Protein AF-A0ABD1M3K2-F1 (afdb_monomer)

Sequence (86 aa):
MLNAYPFFAYAANADKISLDYALFRDNHGVVDSGNDLKYSSLFDAQIDAIFTAMSAVQYNNVLVTVSKTRWPLPETLTRSDQSSRM

pLDDT: mean 89.15, std 15.05, range [43.84, 98.19]

Secondary structure (DSSP, 8-state):
-EE--HHHHHHH-TTTS-HHHHTT-S---EE-TTT-PEES-HHHHHHHHHHHHHHHTT-TTPPP-EEE---PPP-----SSSS---

Mean predicted aligned error: 7.29 Å

Radius of gyration: 18.34 Å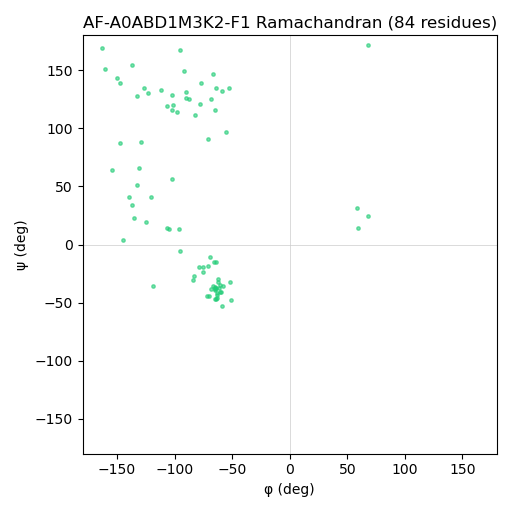; Cα contacts (8 Å, |Δi|>4): 82; chains: 1; bounding box: 64×23×33 Å

Structure (mmCIF, N/CA/C/O backbone):
data_AF-A0ABD1M3K2-F1
#
_entry.id   AF-A0ABD1M3K2-F1
#
loop_
_atom_site.group_PDB
_atom_site.id
_atom_site.type_symbol
_atom_site.label_atom_id
_atom_site.label_alt_id
_atom_site.label_comp_id
_atom_site.label_asym_id
_atom_site.label_entity_id
_atom_site.label_seq_id
_atom_site.pdbx_PDB_ins_code
_atom_site.Cartn_x
_atom_site.Cartn_y
_atom_site.Cartn_z
_atom_site.occupancy
_atom_site.B_iso_or_equiv
_atom_site.auth_seq_id
_atom_site.auth_comp_id
_atom_site.auth_asym_id
_atom_site.auth_atom_id
_atom_site.pdbx_PDB_model_num
ATOM 1 N N . MET A 1 1 ? 3.573 -3.783 14.944 1.00 85.44 1 MET A N 1
ATOM 2 C CA . MET A 1 1 ? 4.607 -3.509 13.916 1.00 85.44 1 MET A CA 1
ATOM 3 C C . MET A 1 1 ? 4.411 -4.482 12.766 1.00 85.44 1 MET A C 1
ATOM 5 O O . MET A 1 1 ? 4.011 -5.609 13.034 1.00 85.44 1 MET A O 1
ATOM 9 N N . LEU A 1 2 ? 4.670 -4.070 11.526 1.00 93.06 2 LEU A N 1
ATOM 10 C CA . LEU A 1 2 ? 4.501 -4.908 10.336 1.00 93.06 2 LEU A CA 1
ATOM 11 C C . LEU A 1 2 ? 5.671 -4.765 9.362 1.00 93.06 2 LEU A C 1
ATOM 13 O O . LEU A 1 2 ? 6.318 -3.722 9.291 1.00 93.06 2 LEU A O 1
ATOM 17 N N . ASN A 1 3 ? 5.905 -5.796 8.561 1.00 94.88 3 ASN A N 1
ATOM 18 C CA . ASN A 1 3 ? 6.828 -5.708 7.440 1.00 94.88 3 ASN A CA 1
ATOM 19 C C . ASN A 1 3 ? 6.010 -5.562 6.154 1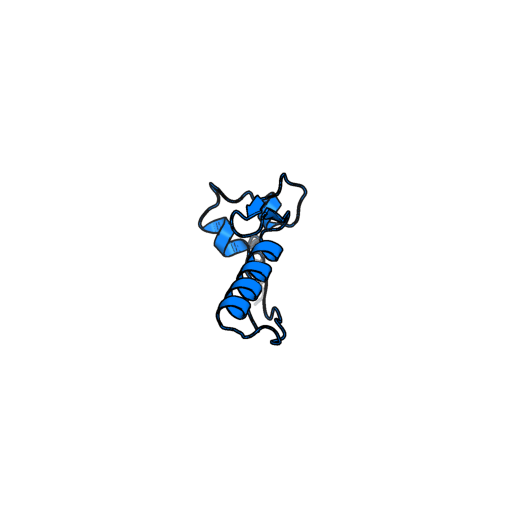.00 94.88 3 ASN A C 1
ATOM 21 O O . ASN A 1 3 ? 5.260 -6.472 5.812 1.00 94.88 3 ASN A O 1
ATOM 25 N N . ALA A 1 4 ? 6.144 -4.431 5.466 1.00 94.88 4 ALA A N 1
ATOM 26 C CA . ALA A 1 4 ? 5.440 -4.150 4.220 1.00 94.88 4 ALA A CA 1
ATOM 27 C C . ALA A 1 4 ? 6.427 -4.237 3.060 1.00 94.88 4 ALA A C 1
ATOM 29 O O . ALA A 1 4 ? 7.402 -3.490 3.006 1.00 94.88 4 ALA A O 1
ATOM 30 N N . TYR A 1 5 ? 6.174 -5.153 2.130 1.00 96.00 5 TYR A N 1
ATOM 31 C CA . TYR A 1 5 ? 7.030 -5.387 0.972 1.00 96.00 5 TYR A CA 1
ATOM 32 C C . TYR A 1 5 ? 6.188 -5.375 -0.310 1.00 96.00 5 TYR A C 1
ATOM 34 O O . TYR A 1 5 ? 5.766 -6.442 -0.767 1.00 96.00 5 TYR A O 1
ATOM 42 N N . PRO A 1 6 ? 5.991 -4.198 -0.934 1.00 96.81 6 PRO A N 1
ATOM 43 C CA . PRO A 1 6 ? 5.342 -4.089 -2.243 1.00 96.81 6 PRO A CA 1
ATOM 44 C C . PRO A 1 6 ? 5.973 -5.014 -3.293 1.00 96.81 6 PRO A C 1
ATOM 46 O O . PRO A 1 6 ? 5.273 -5.575 -4.132 1.00 96.81 6 PRO A O 1
ATOM 49 N N . PHE A 1 7 ? 7.286 -5.256 -3.180 1.00 96.38 7 PHE A N 1
ATOM 50 C CA . PHE A 1 7 ? 8.032 -6.180 -4.032 1.00 96.38 7 PHE A CA 1
ATOM 51 C C . PHE A 1 7 ? 7.399 -7.572 -4.132 1.00 96.38 7 PHE A C 1
ATOM 53 O O . PHE A 1 7 ? 7.265 -8.079 -5.238 1.00 96.38 7 PHE A O 1
ATOM 60 N N . PHE A 1 8 ? 7.001 -8.200 -3.018 1.00 96.75 8 PHE A N 1
ATOM 61 C CA . PHE A 1 8 ? 6.468 -9.568 -3.074 1.00 96.75 8 PHE A CA 1
ATOM 62 C C . PHE A 1 8 ? 5.110 -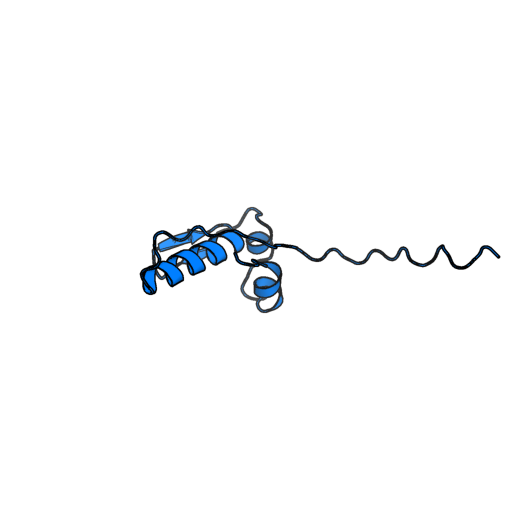9.625 -3.776 1.00 96.75 8 PHE A C 1
ATOM 64 O O . PHE A 1 8 ? 4.865 -10.547 -4.550 1.00 96.75 8 PHE A O 1
ATOM 71 N N . ALA A 1 9 ? 4.254 -8.625 -3.548 1.00 96.50 9 ALA A N 1
ATOM 72 C CA . ALA A 1 9 ? 2.971 -8.523 -4.235 1.00 96.50 9 ALA A CA 1
ATOM 73 C C . ALA A 1 9 ? 3.169 -8.324 -5.745 1.00 96.50 9 ALA A C 1
ATOM 75 O O . ALA A 1 9 ? 2.570 -9.058 -6.532 1.00 96.50 9 ALA A O 1
ATOM 76 N N . TYR A 1 10 ? 4.061 -7.403 -6.129 1.00 97.25 10 TYR A N 1
ATOM 77 C CA . TYR A 1 10 ? 4.445 -7.173 -7.522 1.00 97.25 10 TYR A CA 1
ATOM 78 C C . TYR A 1 10 ? 5.036 -8.430 -8.171 1.00 97.25 10 TYR A C 1
ATOM 80 O O . TYR A 1 10 ? 4.547 -8.867 -9.203 1.00 97.25 10 TYR A O 1
ATOM 88 N N . ALA A 1 11 ? 6.044 -9.056 -7.560 1.00 96.50 11 ALA A N 1
ATOM 89 C CA . ALA A 1 11 ? 6.739 -10.206 -8.138 1.00 96.50 11 ALA A CA 1
ATOM 90 C C . ALA A 1 11 ? 5.805 -11.401 -8.385 1.00 96.50 11 ALA A C 1
ATOM 92 O O . ALA A 1 11 ? 5.976 -12.117 -9.368 1.00 96.50 11 ALA A O 1
ATOM 93 N N . ALA A 1 12 ? 4.808 -11.603 -7.519 1.00 97.62 12 ALA A N 1
ATOM 94 C CA . ALA A 1 12 ? 3.822 -12.668 -7.671 1.00 97.62 12 ALA A CA 1
ATOM 95 C C . ALA A 1 12 ? 2.718 -12.355 -8.701 1.00 97.62 12 ALA A C 1
ATOM 97 O O . ALA A 1 12 ? 2.045 -13.278 -9.149 1.00 97.62 12 ALA A O 1
ATOM 98 N N . ASN A 1 13 ? 2.509 -11.081 -9.057 1.00 97.19 13 ASN A N 1
ATOM 99 C CA . ASN A 1 13 ? 1.398 -10.627 -9.906 1.00 97.19 13 ASN A CA 1
ATOM 100 C C . ASN A 1 13 ? 1.853 -9.549 -10.902 1.00 97.19 13 ASN A C 1
ATOM 102 O O . ASN A 1 13 ? 1.159 -8.551 -11.104 1.00 97.19 13 ASN A O 1
ATOM 106 N N . ALA A 1 14 ? 3.039 -9.708 -11.491 1.00 96.25 14 ALA A N 1
ATOM 107 C CA . ALA A 1 14 ? 3.644 -8.691 -12.357 1.00 96.25 14 ALA A CA 1
ATOM 108 C C . ALA A 1 14 ? 2.850 -8.460 -13.659 1.00 96.25 14 ALA A C 1
ATOM 110 O O . ALA A 1 14 ? 3.047 -7.457 -14.338 1.00 96.25 14 ALA A O 1
ATOM 111 N N . ASP A 1 15 ? 1.936 -9.373 -13.996 1.00 96.81 15 ASP A N 1
ATOM 112 C CA . ASP A 1 15 ? 0.961 -9.256 -15.081 1.00 96.81 15 ASP A CA 1
ATOM 113 C C . ASP A 1 15 ? -0.208 -8.308 -14.751 1.00 96.81 15 ASP A C 1
ATOM 115 O O . ASP A 1 15 ? -0.885 -7.830 -15.659 1.00 96.81 15 ASP A O 1
ATOM 119 N N . LYS A 1 16 ? -0.448 -8.021 -13.465 1.00 96.31 16 LYS A N 1
ATOM 120 C CA . LYS A 1 16 ? -1.592 -7.222 -12.980 1.00 96.31 16 LYS A CA 1
ATOM 121 C C . LYS A 1 16 ? -1.174 -5.959 -12.245 1.00 96.31 16 LYS A C 1
ATOM 123 O O . LYS A 1 16 ? -1.861 -4.944 -12.306 1.00 96.31 16 LYS A O 1
ATOM 128 N N . ILE A 1 17 ? -0.073 -6.035 -11.512 1.00 96.94 17 ILE A N 1
ATOM 129 C CA . ILE A 1 17 ? 0.462 -4.942 -10.714 1.00 96.94 17 ILE A CA 1
ATOM 130 C C . ILE A 1 17 ? 1.561 -4.285 -11.534 1.00 96.94 17 ILE A C 1
ATOM 132 O O . ILE A 1 17 ? 2.595 -4.897 -11.798 1.00 96.94 17 ILE A O 1
ATOM 136 N N . SER A 1 18 ? 1.351 -3.031 -11.930 1.00 97.12 18 SER A N 1
ATOM 137 C CA . SER A 1 18 ? 2.372 -2.298 -12.670 1.00 97.12 18 SER A CA 1
ATOM 138 C C . SER A 1 18 ? 3.595 -2.023 -11.792 1.00 97.12 18 SER A C 1
ATOM 140 O O . SER A 1 18 ? 3.495 -1.787 -10.583 1.00 97.12 18 SE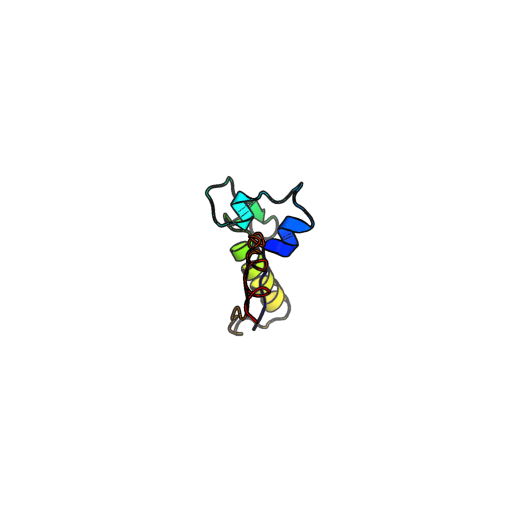R A O 1
ATOM 142 N N . LEU A 1 19 ? 4.772 -2.024 -12.418 1.00 97.06 19 LEU A N 1
ATOM 143 C CA . LEU A 1 19 ? 6.018 -1.714 -11.725 1.00 97.06 19 LEU A CA 1
ATOM 144 C C . LEU A 1 19 ? 6.005 -0.285 -11.162 1.00 97.06 19 LEU A C 1
ATOM 146 O O . LEU A 1 19 ? 6.480 -0.059 -10.053 1.00 97.06 19 LEU A O 1
ATOM 150 N N . ASP A 1 20 ? 5.424 0.668 -11.892 1.00 98.06 20 ASP A N 1
ATOM 151 C CA . ASP A 1 20 ? 5.360 2.068 -11.468 1.00 98.06 20 ASP A CA 1
ATOM 152 C C . ASP A 1 20 ? 4.509 2.256 -10.205 1.00 98.06 20 ASP A C 1
ATOM 154 O O . ASP A 1 20 ? 4.911 2.989 -9.300 1.00 98.06 20 ASP A O 1
ATOM 158 N N . TYR A 1 21 ? 3.410 1.506 -10.082 1.00 98.19 21 TYR A N 1
ATOM 159 C CA . TYR A 1 21 ? 2.574 1.480 -8.881 1.00 98.19 21 TYR A CA 1
ATOM 160 C C . TYR A 1 21 ? 3.313 0.902 -7.663 1.00 98.19 21 TYR A C 1
ATOM 162 O O . TYR A 1 21 ? 3.166 1.391 -6.541 1.00 98.19 21 TYR A O 1
ATOM 170 N N . ALA A 1 22 ? 4.157 -0.112 -7.874 1.00 97.50 22 ALA A N 1
ATOM 171 C CA . ALA A 1 22 ? 4.979 -0.704 -6.819 1.00 97.50 22 ALA A CA 1
ATOM 172 C C . ALA A 1 22 ? 6.189 0.166 -6.416 1.00 97.50 22 ALA A C 1
ATOM 174 O O . ALA A 1 22 ? 6.692 0.026 -5.300 1.00 97.50 22 ALA A O 1
ATOM 175 N N . LEU A 1 23 ? 6.656 1.049 -7.308 1.00 97.06 23 LEU A N 1
ATOM 176 C CA . LEU A 1 23 ? 7.855 1.880 -7.138 1.00 97.06 23 LEU A CA 1
ATOM 177 C C . LEU A 1 23 ? 7.570 3.357 -6.825 1.00 97.06 23 LEU A C 1
ATOM 179 O O . LEU A 1 23 ? 8.498 4.163 -6.890 1.00 97.06 23 LEU A O 1
ATOM 183 N N . PHE A 1 24 ? 6.335 3.717 -6.463 1.00 97.06 24 PHE A N 1
ATOM 184 C CA . PHE A 1 24 ? 5.941 5.103 -6.157 1.00 97.06 24 PHE A CA 1
ATOM 185 C C . PHE A 1 24 ? 6.179 6.081 -7.325 1.00 97.06 24 PHE A C 1
ATOM 187 O O . PHE A 1 24 ? 6.503 7.251 -7.117 1.00 97.06 24 PHE A O 1
ATOM 194 N N . ARG A 1 25 ? 6.065 5.600 -8.565 1.00 98.06 25 ARG A N 1
ATOM 195 C CA . ARG A 1 25 ? 6.193 6.423 -9.775 1.00 98.06 25 ARG A CA 1
ATOM 196 C C . ARG A 1 25 ? 4.821 6.866 -10.260 1.00 98.06 25 ARG A C 1
ATOM 198 O O . ARG A 1 25 ? 3.806 6.337 -9.816 1.00 98.06 25 ARG A O 1
ATOM 205 N N . ASP A 1 26 ? 4.794 7.824 -11.180 1.00 97.94 26 ASP A N 1
ATOM 206 C CA . ASP A 1 26 ? 3.543 8.274 -11.786 1.00 97.94 26 ASP A CA 1
ATOM 207 C C . ASP A 1 26 ? 2.818 7.116 -12.488 1.00 97.94 26 ASP A C 1
ATOM 209 O O . ASP A 1 26 ? 3.435 6.318 -13.195 1.00 97.94 26 ASP A O 1
ATOM 213 N N . ASN A 1 27 ? 1.518 6.982 -12.228 1.00 97.00 27 ASN A N 1
ATOM 214 C CA . ASN A 1 27 ? 0.683 5.912 -12.760 1.00 97.00 27 ASN A CA 1
ATOM 215 C C . ASN A 1 27 ? -0.807 6.261 -12.629 1.00 97.00 27 ASN A C 1
ATOM 217 O O . ASN A 1 27 ? -1.205 7.192 -11.930 1.00 97.00 27 ASN A O 1
ATOM 221 N N . HIS A 1 28 ? -1.663 5.467 -13.273 1.00 96.06 28 HIS A N 1
ATOM 222 C CA . HIS A 1 28 ? -3.108 5.696 -13.262 1.00 96.06 28 HIS A CA 1
ATOM 223 C C . HIS A 1 28 ? -3.785 5.453 -11.908 1.00 96.06 28 HIS A C 1
ATOM 225 O O . HIS A 1 28 ? -4.937 5.858 -11.755 1.00 96.06 28 HIS A O 1
ATOM 231 N N . GLY A 1 29 ? -3.094 4.859 -10.935 1.00 96.25 29 GLY A N 1
ATOM 232 C CA . GLY A 1 29 ? -3.619 4.423 -9.647 1.00 96.25 29 GLY A CA 1
ATOM 233 C C . GLY A 1 29 ? -4.592 3.250 -9.754 1.00 96.25 29 GLY A C 1
ATOM 234 O O . GLY A 1 29 ? -5.020 2.862 -10.841 1.00 96.25 29 GLY A O 1
ATOM 235 N N . VAL A 1 30 ? -4.963 2.706 -8.600 1.00 97.00 30 VAL A N 1
ATOM 236 C CA . VAL A 1 30 ? -5.962 1.645 -8.447 1.00 97.00 30 VAL A CA 1
ATOM 237 C C . VAL A 1 30 ? -7.050 2.147 -7.506 1.00 97.00 30 VAL A C 1
ATOM 239 O O . VAL A 1 30 ? -6.743 2.694 -6.447 1.00 97.00 30 VAL A O 1
ATOM 242 N N . VAL A 1 31 ? -8.311 1.998 -7.912 1.00 97.69 31 VAL A N 1
ATOM 243 C CA . VAL A 1 31 ? -9.476 2.319 -7.076 1.00 97.69 31 VAL A CA 1
ATOM 244 C C . VAL A 1 31 ? -9.863 1.070 -6.294 1.00 97.69 31 VAL A C 1
ATOM 246 O O . VAL A 1 31 ? -10.052 0.010 -6.892 1.00 97.69 31 VAL A O 1
ATOM 249 N N . ASP A 1 32 ? -9.956 1.190 -4.974 1.00 95.69 32 ASP A N 1
ATOM 250 C CA . ASP A 1 32 ? -10.437 0.117 -4.111 1.00 95.69 32 ASP A CA 1
ATOM 251 C C . ASP A 1 32 ? -11.968 0.033 -4.180 1.00 95.69 32 ASP A C 1
ATOM 253 O O . ASP A 1 32 ? -12.683 0.977 -3.854 1.00 95.69 32 ASP A O 1
ATOM 257 N N . SER A 1 33 ? -12.478 -1.129 -4.587 1.00 93.44 33 SER A N 1
ATO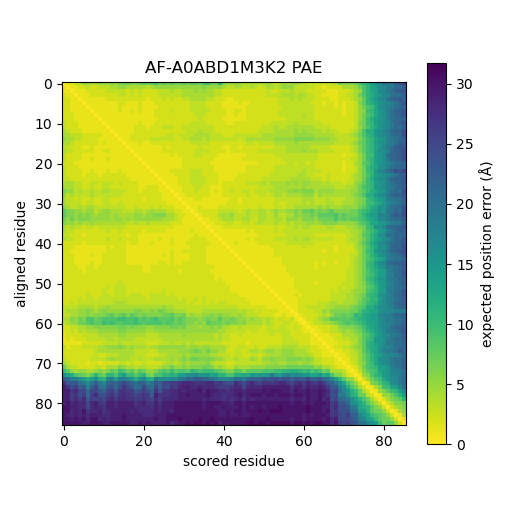M 258 C CA . SER A 1 33 ? -13.915 -1.409 -4.666 1.00 93.44 33 SER A CA 1
ATOM 259 C C . SER A 1 33 ? -14.641 -1.395 -3.314 1.00 93.44 33 SER A C 1
ATOM 261 O O . SER A 1 33 ? -15.868 -1.407 -3.289 1.00 93.44 33 SER A O 1
ATOM 263 N N . GLY A 1 34 ? -13.913 -1.446 -2.195 1.00 90.94 34 GLY A N 1
ATOM 264 C CA . GLY A 1 34 ? -14.489 -1.466 -0.853 1.00 90.94 34 GLY A CA 1
ATOM 265 C C . GLY A 1 34 ? -14.843 -0.087 -0.293 1.00 90.94 34 GLY A C 1
ATOM 266 O O . GLY A 1 34 ? -15.733 0.005 0.551 1.00 90.94 34 GLY A O 1
ATOM 267 N N . ASN A 1 35 ? -14.156 0.974 -0.729 1.00 91.44 35 ASN A N 1
ATOM 268 C CA . ASN A 1 35 ? -14.300 2.323 -0.165 1.00 91.44 35 ASN A CA 1
ATOM 269 C C . ASN A 1 35 ? -14.170 3.467 -1.195 1.00 91.44 35 ASN A C 1
ATOM 271 O O . ASN A 1 35 ? -14.193 4.633 -0.801 1.00 91.44 35 ASN A O 1
ATOM 275 N N . ASP A 1 36 ? -14.023 3.144 -2.485 1.00 95.69 36 ASP A N 1
ATOM 276 C CA . ASP A 1 36 ? -13.835 4.074 -3.608 1.00 95.69 36 ASP A CA 1
ATOM 277 C C . ASP A 1 36 ? -12.596 4.987 -3.498 1.00 95.69 36 ASP A C 1
ATOM 279 O O . ASP A 1 36 ? -12.445 5.955 -4.252 1.00 95.69 36 ASP A O 1
ATOM 283 N N . LEU A 1 37 ? -11.663 4.678 -2.593 1.00 97.06 37 LEU A N 1
ATOM 284 C CA . LEU A 1 37 ? -10.405 5.404 -2.481 1.00 97.06 37 LEU A CA 1
ATOM 285 C C . LEU A 1 37 ? -9.446 4.980 -3.591 1.00 97.06 37 LEU A C 1
ATOM 287 O O . LEU A 1 37 ? -9.317 3.807 -3.948 1.00 97.06 37 LEU A O 1
ATOM 291 N N . LYS A 1 38 ? -8.747 5.969 -4.150 1.00 97.81 38 LYS A N 1
ATOM 292 C CA . LYS A 1 38 ? -7.756 5.765 -5.203 1.00 97.81 38 LYS A CA 1
ATOM 293 C C . LYS A 1 38 ? -6.350 5.817 -4.623 1.00 97.81 38 LYS A C 1
ATOM 295 O O . LYS A 1 38 ? -5.908 6.864 -4.156 1.00 97.81 38 LYS A O 1
ATOM 300 N N . TYR A 1 39 ? -5.614 4.724 -4.772 1.00 98.06 39 TYR A N 1
ATOM 301 C CA . TYR A 1 39 ? -4.218 4.622 -4.367 1.00 98.06 39 TYR A CA 1
ATOM 302 C C . TYR A 1 39 ? -3.315 4.738 -5.591 1.00 98.06 39 TYR A C 1
ATOM 304 O O . TYR A 1 39 ? -3.492 4.015 -6.567 1.00 98.06 39 TYR A O 1
AT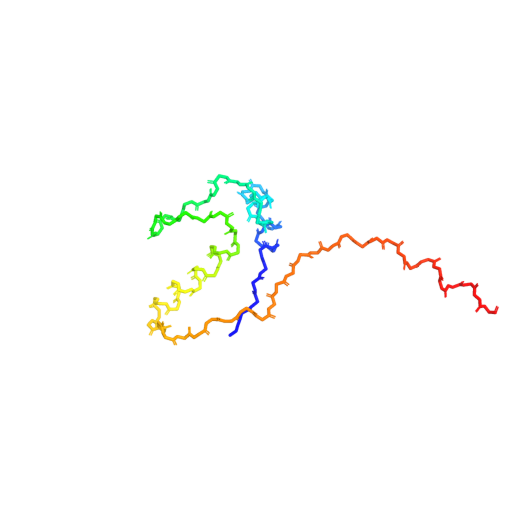OM 312 N N . SER A 1 40 ? -2.319 5.622 -5.542 1.00 97.81 40 SER A N 1
ATOM 313 C CA . SER A 1 40 ? -1.247 5.714 -6.548 1.00 97.81 40 SER A CA 1
ATOM 314 C C . SER A 1 40 ? 0.015 4.944 -6.146 1.00 97.81 40 SER A C 1
ATOM 316 O O . SER A 1 40 ? 0.932 4.820 -6.952 1.00 97.81 40 SER A O 1
ATOM 318 N N . SER A 1 41 ? 0.053 4.386 -4.934 1.00 97.62 41 SER A N 1
ATOM 319 C CA . SER A 1 41 ? 1.120 3.509 -4.455 1.00 97.62 41 SER A CA 1
ATOM 320 C C . SER A 1 41 ? 0.565 2.187 -3.934 1.00 97.62 41 SER A C 1
ATOM 322 O O . SER A 1 41 ? -0.388 2.167 -3.151 1.00 97.62 41 SER A O 1
ATOM 324 N N . LEU A 1 42 ? 1.203 1.079 -4.323 1.00 97.62 42 LEU A N 1
ATOM 325 C CA . LEU A 1 42 ? 0.901 -0.251 -3.787 1.00 97.62 42 LEU A CA 1
ATOM 326 C C . LEU A 1 42 ? 1.162 -0.328 -2.283 1.00 97.62 42 LEU A C 1
ATOM 328 O O . LEU A 1 42 ? 0.484 -1.063 -1.570 1.00 97.62 42 LEU A O 1
ATOM 332 N N . PHE A 1 43 ? 2.148 0.427 -1.797 1.00 97.69 43 PHE A N 1
ATOM 333 C CA . PHE A 1 43 ? 2.455 0.484 -0.376 1.00 97.69 43 PHE A CA 1
ATOM 334 C C . PHE A 1 43 ? 1.300 1.101 0.414 1.00 97.69 43 PHE A C 1
ATOM 336 O O . PHE A 1 43 ? 0.877 0.513 1.403 1.00 97.69 43 PHE A O 1
ATOM 343 N N . ASP A 1 44 ? 0.750 2.225 -0.046 1.00 96.75 44 ASP A N 1
ATOM 344 C CA . ASP A 1 44 ? -0.351 2.900 0.652 1.00 96.75 44 ASP A CA 1
ATOM 345 C C . ASP A 1 44 ? -1.598 2.013 0.697 1.00 96.75 44 ASP A C 1
ATOM 347 O O . ASP A 1 44 ? -2.198 1.858 1.759 1.00 96.75 44 ASP A O 1
ATOM 351 N N . ALA A 1 45 ? -1.913 1.330 -0.410 1.00 97.00 45 ALA A N 1
ATOM 352 C CA . ALA A 1 45 ? -2.995 0.348 -0.448 1.00 97.00 45 ALA A CA 1
ATOM 353 C C . ALA A 1 45 ? -2.768 -0.815 0.539 1.00 97.00 45 ALA A C 1
ATOM 355 O O . ALA A 1 45 ? -3.692 -1.238 1.229 1.00 97.00 45 ALA A O 1
ATOM 356 N N . GLN A 1 46 ? -1.534 -1.322 0.660 1.00 96.38 46 GLN A N 1
ATOM 357 C CA . GLN A 1 46 ? -1.205 -2.372 1.633 1.00 96.38 46 GLN A CA 1
ATOM 358 C C . GLN A 1 46 ? -1.352 -1.899 3.086 1.00 96.38 46 GLN A C 1
ATOM 360 O O . GLN A 1 46 ? -1.789 -2.676 3.936 1.00 96.38 46 GLN A O 1
ATOM 365 N N . ILE A 1 47 ? -0.977 -0.654 3.391 1.00 95.94 47 ILE A N 1
ATOM 366 C CA . ILE A 1 47 ? -1.116 -0.094 4.739 1.00 95.94 47 ILE A CA 1
ATOM 367 C C . ILE A 1 47 ? -2.589 0.134 5.081 1.00 95.94 47 ILE A C 1
ATOM 369 O O . ILE A 1 47 ? -3.023 -0.250 6.168 1.00 95.94 47 ILE A O 1
ATOM 373 N N . ASP A 1 48 ? -3.368 0.689 4.157 1.00 95.38 48 ASP A N 1
ATOM 374 C CA . ASP A 1 48 ? -4.790 0.937 4.383 1.00 95.38 48 ASP A CA 1
ATOM 375 C C . ASP A 1 48 ? -5.600 -0.360 4.524 1.00 95.38 48 ASP A C 1
ATOM 377 O O . ASP A 1 48 ? -6.459 -0.467 5.400 1.00 95.38 48 ASP A O 1
ATOM 381 N N . ALA A 1 49 ? -5.248 -1.411 3.777 1.00 94.81 49 ALA A N 1
ATOM 382 C CA . ALA A 1 49 ? -5.840 -2.736 3.961 1.00 94.81 49 ALA A CA 1
ATOM 383 C C . ALA A 1 49 ? -5.647 -3.267 5.396 1.00 94.81 49 ALA A C 1
ATOM 385 O O . ALA A 1 49 ? -6.540 -3.907 5.955 1.00 94.81 49 ALA A O 1
ATOM 386 N N . ILE A 1 50 ? -4.506 -2.972 6.032 1.00 95.06 50 ILE A N 1
ATOM 387 C CA . ILE A 1 50 ? -4.249 -3.345 7.430 1.00 95.06 50 ILE A CA 1
ATOM 388 C C . ILE A 1 50 ? -5.095 -2.497 8.382 1.00 95.06 50 ILE A C 1
ATOM 390 O O . ILE A 1 50 ? -5.695 -3.054 9.300 1.00 95.06 50 ILE A O 1
ATOM 394 N N . PHE A 1 51 ? -5.186 -1.181 8.172 1.00 94.44 51 PHE A N 1
ATOM 395 C CA . PHE A 1 51 ? -6.067 -0.318 8.972 1.00 94.44 51 PHE A CA 1
ATOM 396 C C . PHE A 1 51 ? -7.533 -0.743 8.872 1.00 94.44 51 PHE A C 1
ATOM 398 O O . PHE A 1 51 ? -8.225 -0.818 9.891 1.00 94.44 51 PHE A O 1
ATOM 405 N N . THR A 1 52 ? -7.982 -1.104 7.673 1.00 94.25 52 THR A N 1
ATOM 406 C CA . THR A 1 52 ? -9.325 -1.629 7.423 1.00 94.25 52 THR A CA 1
ATOM 407 C C . THR A 1 52 ? -9.539 -2.957 8.152 1.00 94.25 52 THR A C 1
ATOM 409 O O . THR A 1 52 ? -10.532 -3.117 8.862 1.00 94.25 52 THR A O 1
ATOM 412 N N . ALA A 1 53 ? -8.583 -3.890 8.077 1.00 94.12 53 ALA A N 1
ATOM 413 C CA . ALA A 1 53 ? -8.664 -5.169 8.784 1.00 94.12 53 ALA A CA 1
ATOM 414 C C . ALA A 1 53 ? -8.686 -5.002 10.313 1.00 94.12 53 ALA A C 1
ATOM 416 O O . ALA A 1 53 ? -9.489 -5.640 10.989 1.00 94.12 53 ALA A O 1
ATOM 417 N N . MET A 1 54 ? -7.847 -4.121 10.867 1.00 95.25 54 MET A N 1
ATOM 418 C CA . MET A 1 54 ? -7.860 -3.803 12.300 1.00 95.25 54 MET A CA 1
ATOM 419 C C . MET A 1 54 ? -9.175 -3.152 12.724 1.00 95.25 54 MET A C 1
ATOM 421 O O . MET A 1 54 ? -9.695 -3.459 13.797 1.00 95.25 54 MET A O 1
ATOM 425 N N . SER A 1 55 ? -9.740 -2.296 11.872 1.00 93.81 55 SER A N 1
ATOM 426 C CA . SER A 1 55 ? -11.037 -1.683 12.140 1.00 93.81 55 SER A CA 1
ATOM 427 C C . SER A 1 55 ? -12.162 -2.715 12.175 1.00 93.81 55 SER A C 1
ATOM 429 O O . SER A 1 55 ? -13.013 -2.676 13.064 1.00 93.81 55 SER A O 1
ATOM 431 N N . ALA A 1 56 ? -12.120 -3.706 11.280 1.00 94.75 56 ALA A N 1
ATOM 432 C CA . ALA A 1 56 ? -13.091 -4.798 11.240 1.00 94.75 56 ALA A CA 1
ATOM 433 C C . ALA A 1 56 ? -13.090 -5.659 12.518 1.00 94.75 56 ALA A C 1
ATOM 435 O O . ALA A 1 56 ? -14.133 -6.181 12.907 1.00 94.75 56 ALA A O 1
ATOM 436 N N . VAL A 1 57 ? -11.946 -5.768 13.205 1.00 95.94 57 VAL A N 1
ATOM 437 C CA . VAL A 1 57 ? -11.829 -6.449 14.508 1.00 95.94 57 VAL A CA 1
ATOM 438 C C . VAL A 1 57 ? -11.909 -5.495 15.710 1.00 95.94 57 VAL A C 1
ATOM 440 O O . VAL A 1 57 ? -11.627 -5.909 16.829 1.00 95.94 57 VAL A O 1
ATOM 443 N N . GLN A 1 58 ? -12.339 -4.244 15.501 1.00 95.44 58 GLN A N 1
ATOM 444 C CA . GLN A 1 58 ? -12.569 -3.218 16.535 1.00 95.44 58 GLN A CA 1
ATOM 445 C C . GLN A 1 58 ? -11.301 -2.694 17.240 1.00 95.44 58 GLN A C 1
ATOM 447 O O . GLN A 1 58 ? -11.373 -2.147 18.340 1.00 95.44 58 GLN A O 1
ATOM 452 N N . TYR A 1 59 ? -10.138 -2.776 16.588 1.00 94.25 59 TYR A N 1
ATOM 453 C CA . TYR A 1 59 ? -8.857 -2.251 17.082 1.00 94.25 59 TYR A CA 1
ATOM 454 C C . TYR A 1 59 ? -8.480 -0.920 16.408 1.00 94.25 59 TYR A C 1
ATOM 456 O O . TYR A 1 59 ? -7.404 -0.764 15.833 1.00 94.25 59 TYR A O 1
ATOM 464 N N . ASN A 1 60 ? -9.371 0.070 16.496 1.00 90.75 60 ASN A N 1
ATOM 465 C CA . ASN A 1 60 ? -9.243 1.357 15.790 1.00 90.75 60 ASN A CA 1
ATOM 466 C C . ASN A 1 60 ? -8.137 2.281 16.335 1.00 90.75 60 ASN A C 1
ATOM 468 O O . ASN A 1 60 ? -7.742 3.236 15.675 1.00 90.75 60 ASN A O 1
ATOM 472 N N . ASN A 1 61 ? -7.665 2.046 17.560 1.00 91.69 61 ASN A N 1
ATOM 473 C CA . ASN A 1 61 ? -6.739 2.925 18.283 1.00 91.69 61 ASN A CA 1
ATOM 474 C C . ASN A 1 61 ? -5.308 2.369 18.368 1.00 91.69 61 ASN A C 1
ATOM 476 O O . ASN A 1 61 ? -4.502 2.847 19.169 1.00 91.69 61 ASN A O 1
ATOM 480 N N . VAL A 1 62 ? -4.989 1.347 17.573 1.00 92.81 62 VAL A N 1
ATOM 481 C CA . VAL A 1 62 ? -3.661 0.733 17.557 1.00 92.81 62 VAL A CA 1
ATOM 482 C C . VAL A 1 62 ? -2.757 1.474 16.575 1.00 92.81 62 VAL A C 1
ATOM 484 O O . VAL A 1 62 ? -3.068 1.602 15.392 1.00 92.81 62 VAL A O 1
ATOM 487 N N . LEU A 1 63 ? -1.597 1.927 17.058 1.00 91.94 63 LEU A N 1
ATOM 488 C CA . LEU A 1 63 ? -0.578 2.525 16.202 1.00 91.94 63 LEU A CA 1
ATOM 489 C C . LEU A 1 63 ? 0.040 1.461 15.287 1.00 91.94 63 LEU A C 1
ATOM 491 O O . LEU A 1 63 ? 0.609 0.462 15.739 1.00 91.94 63 LEU A O 1
ATOM 495 N N . VAL A 1 64 ? -0.003 1.726 13.986 1.00 92.12 64 VAL A N 1
ATOM 496 C CA . VAL A 1 64 ? 0.672 0.920 12.973 1.00 92.12 64 VAL A CA 1
ATOM 497 C C . VAL A 1 64 ? 2.078 1.462 12.749 1.00 92.12 64 VAL A C 1
ATOM 499 O O . VAL A 1 64 ? 2.282 2.654 12.543 1.00 92.12 64 VAL A O 1
ATOM 502 N N . THR A 1 65 ? 3.075 0.580 12.770 1.00 94.81 65 THR A N 1
ATOM 503 C CA . THR A 1 65 ? 4.470 0.937 12.482 1.00 94.81 65 THR A CA 1
ATOM 504 C C . THR A 1 65 ? 5.054 -0.057 11.500 1.00 94.81 65 THR A C 1
ATOM 506 O O . THR A 1 65 ? 5.010 -1.266 11.749 1.00 94.81 65 THR A O 1
ATOM 509 N N . VAL A 1 66 ? 5.635 0.448 10.415 1.00 95.62 66 VAL A N 1
ATOM 510 C CA . VAL A 1 66 ? 6.358 -0.367 9.439 1.00 95.62 66 VAL A CA 1
ATOM 511 C C . VAL A 1 66 ? 7.775 -0.602 9.949 1.00 95.62 66 VAL A C 1
ATOM 513 O O . VAL A 1 66 ? 8.575 0.323 10.036 1.00 95.62 66 VAL A O 1
ATOM 516 N N . SER A 1 67 ? 8.085 -1.844 10.315 1.00 95.38 67 SER A N 1
ATOM 517 C CA . SER A 1 67 ? 9.408 -2.244 10.799 1.00 95.38 67 SER A CA 1
ATOM 518 C C . SER A 1 67 ? 10.382 -2.551 9.670 1.00 95.38 67 SER A C 1
ATOM 520 O O . SER A 1 67 ? 11.586 -2.379 9.846 1.00 95.38 67 SER A O 1
ATOM 522 N N . LYS A 1 68 ? 9.892 -3.037 8.523 1.00 91.81 68 LYS A N 1
ATOM 523 C CA . LYS A 1 68 ? 10.737 -3.352 7.367 1.00 91.81 68 LYS A CA 1
ATOM 524 C C . LYS A 1 68 ? 10.005 -3.110 6.056 1.00 91.81 68 LYS A C 1
ATOM 526 O O . LYS A 1 68 ? 8.846 -3.486 5.912 1.00 91.81 68 LYS A O 1
ATOM 531 N N . THR A 1 69 ? 10.743 -2.552 5.106 1.00 93.44 69 THR A N 1
ATOM 532 C CA . THR A 1 69 ? 10.412 -2.470 3.682 1.00 93.44 69 THR A CA 1
ATOM 533 C C . THR A 1 69 ? 11.722 -2.480 2.893 1.00 93.44 69 THR A C 1
ATOM 535 O O . THR A 1 69 ? 12.742 -1.983 3.379 1.00 93.44 69 THR A O 1
ATOM 538 N N . ARG A 1 70 ? 11.750 -3.129 1.727 1.00 92.38 70 ARG A N 1
ATOM 539 C CA . ARG A 1 70 ? 12.927 -3.177 0.844 1.00 92.38 70 ARG A CA 1
ATOM 540 C C . ARG A 1 70 ? 12.517 -3.555 -0.575 1.00 92.38 70 ARG A C 1
ATOM 542 O O . ARG A 1 70 ? 11.589 -4.336 -0.768 1.00 92.38 70 ARG A O 1
ATOM 549 N N . TRP A 1 71 ? 13.292 -3.065 -1.535 1.00 94.25 71 TRP A N 1
ATOM 550 C CA . TRP A 1 71 ? 13.329 -3.555 -2.905 1.00 94.25 71 TRP A CA 1
ATOM 551 C C . TRP A 1 71 ? 14.685 -4.233 -3.180 1.00 94.25 71 TRP A C 1
ATOM 553 O O . TRP A 1 71 ? 15.711 -3.665 -2.790 1.00 94.25 71 TRP A O 1
ATOM 563 N N . PRO A 1 72 ? 14.740 -5.431 -3.788 1.00 91.62 72 PRO A N 1
ATOM 564 C CA . PRO A 1 72 ? 16.009 -6.062 -4.144 1.00 91.62 72 PRO A CA 1
ATOM 565 C C . PRO A 1 72 ? 16.769 -5.238 -5.187 1.00 91.62 72 PRO A C 1
ATOM 567 O O . PRO A 1 72 ? 16.194 -4.805 -6.184 1.00 91.62 72 PRO A O 1
ATOM 570 N N . LEU A 1 73 ? 18.068 -5.043 -4.973 1.00 83.06 73 LEU A N 1
ATOM 571 C CA . LEU A 1 73 ? 18.963 -4.507 -5.996 1.00 83.06 73 LEU A CA 1
ATOM 572 C C . LEU A 1 73 ? 19.587 -5.675 -6.771 1.00 83.06 73 LEU A C 1
ATOM 574 O O . LEU A 1 73 ? 19.790 -6.735 -6.172 1.00 83.06 73 LEU A O 1
ATOM 578 N N . PRO A 1 74 ? 19.906 -5.507 -8.067 1.00 77.88 74 PRO A N 1
ATOM 579 C CA . PRO A 1 74 ? 20.744 -6.464 -8.776 1.00 77.88 74 PRO A CA 1
ATOM 580 C C . PRO A 1 74 ? 22.043 -6.684 -7.996 1.00 77.88 74 PRO A C 1
ATOM 582 O O . PRO A 1 74 ? 22.664 -5.721 -7.543 1.00 77.88 74 PRO A O 1
ATOM 585 N N . GLU A 1 75 ? 22.457 -7.938 -7.835 1.00 66.06 75 GLU A N 1
ATOM 586 C CA . GLU A 1 75 ? 23.785 -8.250 -7.320 1.00 66.06 75 GLU A CA 1
ATOM 587 C C . GLU A 1 75 ? 24.797 -7.894 -8.414 1.00 66.06 75 GLU A C 1
ATOM 589 O O . GLU A 1 75 ? 25.083 -8.684 -9.312 1.00 66.06 75 GLU A O 1
ATOM 594 N N . THR A 1 76 ? 25.297 -6.660 -8.410 1.00 50.81 76 THR A N 1
ATOM 595 C CA . THR A 1 76 ? 26.446 -6.314 -9.243 1.00 50.81 76 THR A CA 1
ATOM 596 C C . THR A 1 76 ? 27.629 -7.130 -8.728 1.00 50.81 76 THR A C 1
ATOM 598 O O . THR A 1 76 ? 28.042 -6.980 -7.579 1.00 50.81 76 THR A O 1
ATOM 601 N N . LEU A 1 77 ? 28.148 -8.029 -9.564 1.00 56.69 77 LEU A N 1
ATOM 602 C CA . LEU A 1 77 ? 29.304 -8.873 -9.276 1.00 56.69 77 LEU A CA 1
ATOM 603 C C . LEU A 1 77 ? 30.521 -8.022 -8.875 1.00 56.69 77 LEU A C 1
ATOM 605 O O . LEU A 1 77 ? 31.281 -7.574 -9.727 1.00 56.69 77 LEU A O 1
ATOM 609 N N . THR A 1 78 ? 30.762 -7.860 -7.577 1.00 55.03 78 THR A N 1
ATOM 610 C CA . THR A 1 78 ? 32.094 -7.539 -7.047 1.00 55.03 78 THR A CA 1
ATOM 611 C C . THR A 1 78 ? 32.418 -8.480 -5.896 1.00 55.03 78 THR A C 1
ATOM 613 O O . THR A 1 78 ? 32.550 -8.084 -4.741 1.00 55.03 78 THR A O 1
ATOM 616 N N . ARG A 1 79 ? 32.561 -9.766 -6.223 1.00 49.19 79 ARG A N 1
ATOM 617 C CA . ARG A 1 79 ? 33.334 -10.704 -5.403 1.00 49.19 79 ARG A CA 1
ATOM 618 C C . ARG A 1 79 ? 34.285 -11.521 -6.273 1.00 49.19 79 ARG A C 1
ATOM 620 O O . ARG A 1 79 ? 34.313 -12.742 -6.203 1.00 49.19 79 ARG A O 1
ATOM 627 N N . SER A 1 80 ? 35.065 -10.828 -7.098 1.00 55.31 80 SER A N 1
ATOM 628 C CA . SER A 1 80 ? 36.166 -11.416 -7.869 1.00 55.31 80 SER A CA 1
ATOM 629 C C . SER A 1 80 ? 37.510 -10.725 -7.630 1.00 55.31 80 SER A C 1
ATOM 631 O O . SER A 1 80 ? 38.400 -10.889 -8.451 1.00 55.31 80 SER A O 1
ATOM 633 N N . ASP A 1 81 ? 37.689 -9.978 -6.531 1.00 54.75 81 ASP A N 1
ATOM 634 C CA . ASP A 1 81 ? 38.947 -9.241 -6.319 1.00 54.75 81 ASP A CA 1
ATOM 635 C C . ASP A 1 81 ? 39.511 -9.297 -4.888 1.00 54.75 81 ASP A C 1
ATOM 637 O O . ASP A 1 81 ? 40.101 -8.340 -4.402 1.00 54.75 81 ASP A O 1
ATOM 641 N N . GLN A 1 82 ? 39.328 -10.41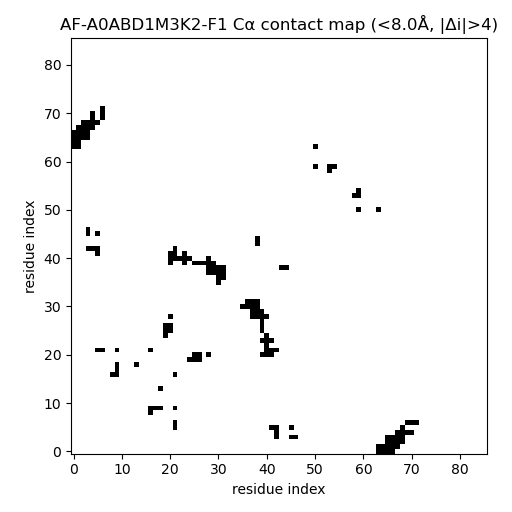8 -4.175 1.00 53.16 82 GLN A N 1
ATOM 642 C CA . GLN A 1 82 ? 40.016 -10.675 -2.890 1.00 53.16 82 GLN A CA 1
ATOM 643 C C . GLN A 1 82 ? 40.587 -12.103 -2.767 1.00 53.16 82 GLN A C 1
ATOM 645 O O . GLN A 1 82 ? 40.832 -12.585 -1.667 1.00 53.16 82 GLN A O 1
ATOM 650 N N . SER A 1 83 ? 40.849 -12.789 -3.886 1.00 52.34 83 SER A N 1
ATOM 651 C CA . SER A 1 83 ? 41.548 -14.088 -3.892 1.00 52.34 83 SER A CA 1
ATOM 652 C C . SER A 1 83 ? 42.836 -14.059 -4.722 1.00 52.34 83 SER A C 1
ATOM 654 O O . SER A 1 83 ? 43.126 -15.003 -5.451 1.00 52.34 83 SER A O 1
ATOM 656 N N . SER A 1 84 ? 43.616 -12.978 -4.633 1.00 49.50 84 SER A N 1
ATOM 657 C CA . SER A 1 84 ? 44.996 -12.985 -5.137 1.00 49.50 84 SER A CA 1
ATOM 658 C C . SER A 1 84 ? 45.892 -11.963 -4.433 1.00 49.50 84 SER A C 1
ATOM 660 O O . SER A 1 84 ? 46.394 -11.046 -5.075 1.00 49.50 84 SER A O 1
ATOM 662 N N . ARG A 1 85 ? 46.107 -12.134 -3.123 1.00 43.84 85 ARG A N 1
ATOM 663 C CA . ARG A 1 85 ? 47.341 -11.735 -2.417 1.00 43.84 85 ARG A CA 1
ATOM 664 C C . ARG A 1 85 ? 47.593 -12.725 -1.273 1.00 43.84 85 ARG A C 1
ATOM 666 O O . ARG A 1 85 ? 47.088 -12.538 -0.170 1.00 43.84 85 ARG A O 1
ATOM 673 N N . MET A 1 86 ? 48.290 -13.817 -1.600 1.00 48.31 86 MET A N 1
ATOM 674 C CA . MET A 1 86 ? 49.327 -14.362 -0.714 1.00 48.31 86 MET A CA 1
ATOM 675 C C . MET A 1 86 ? 50.545 -13.445 -0.798 1.00 48.31 86 MET A C 1
ATOM 677 O O . MET A 1 86 ? 50.743 -12.867 -1.894 1.00 48.31 86 MET A O 1
#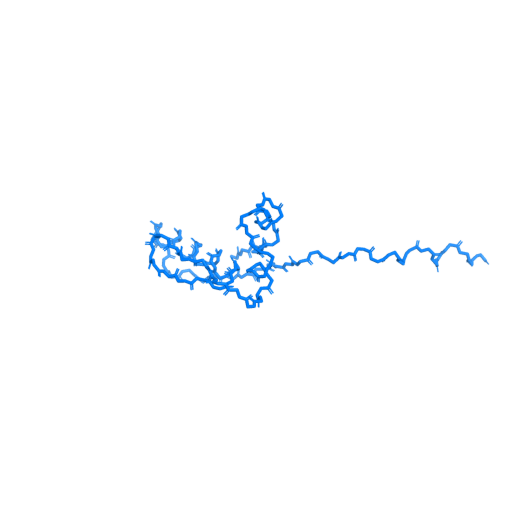

InterPro domains:
  IPR000490 Glycoside hydrolase family 17 [PF00332] (2-73)
  IPR017853 Glycoside hydrolase superfamily [SSF51445] (1-73)
  IPR044965 Glycoside hydrolase family 17, plant [PTHR32227] (1-73)
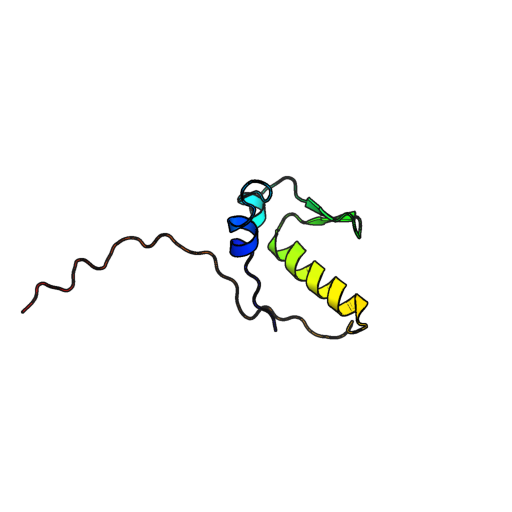
Organism: NCBI:txid520843

Solvent-accessible surface area (backbone atoms only — not comparable to full-atom values): 5554 Å² total; per-residue (Å²): 112,42,74,53,48,41,51,61,60,32,73,76,34,60,92,78,38,54,66,39,30,53,64,69,36,88,62,93,52,49,69,40,91,88,76,71,49,72,34,50,29,46,55,59,49,56,52,49,54,49,55,52,52,34,43,74,74,72,48,76,85,65,83,83,44,79,76,42,69,66,73,90,72,84,83,73,88,79,86,83,84,85,87,82,80,132

Nearest PDB structures (foldseek):
  1ghs-assembly2_B  TM=9.586E-01  e=2.470E-05  Hordeum vulgare

Foldseek 3Di:
DDAQELPVVCVVPVVPDPPCQAVVHDDPFDQDPVPRDTRSHPRVVVVVVVCVVCVVVVNNPDDDDHPHYDDDDPPPDDPPPPPDDD